Protein AF-A0A6J6DMP5-F1 (afdb_monomer)

Structure (mmCIF, N/CA/C/O backbone):
data_AF-A0A6J6DMP5-F1
#
_entry.id   AF-A0A6J6DMP5-F1
#
loop_
_atom_site.group_PDB
_atom_site.id
_atom_site.type_symbol
_atom_site.label_atom_id
_atom_site.label_alt_id
_atom_site.label_comp_id
_atom_site.label_asym_id
_atom_site.label_entity_id
_atom_site.label_seq_id
_atom_site.pdbx_PDB_ins_code
_atom_site.Cartn_x
_atom_site.Cartn_y
_atom_site.Cartn_z
_atom_site.occupancy
_atom_site.B_iso_or_equiv
_atom_site.auth_seq_id
_atom_site.auth_comp_id
_atom_site.auth_asym_id
_atom_site.auth_atom_id
_atom_site.pdbx_PDB_model_num
ATOM 1 N N . MET A 1 1 ? -7.008 -5.793 9.642 1.00 85.06 1 MET A N 1
ATOM 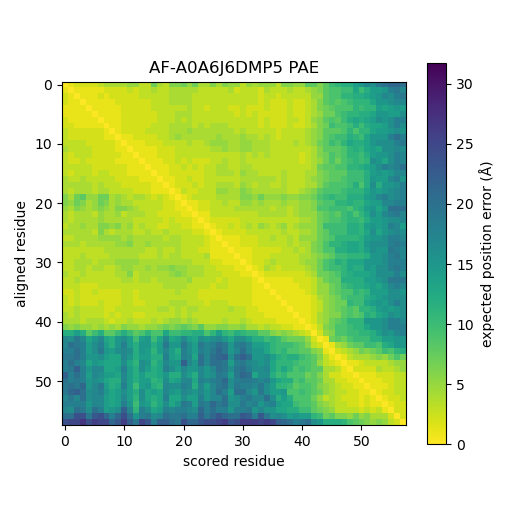2 C CA . MET A 1 1 ? -6.015 -4.833 9.119 1.00 85.06 1 MET A CA 1
ATOM 3 C C . MET A 1 1 ? -5.020 -5.538 8.200 1.00 85.06 1 MET A C 1
ATOM 5 O O . MET A 1 1 ? -5.278 -5.547 7.009 1.00 85.06 1 MET A O 1
ATOM 9 N N . TRP A 1 2 ? -3.989 -6.232 8.698 1.00 87.81 2 TRP A N 1
ATOM 10 C CA . TRP A 1 2 ? -2.948 -6.824 7.835 1.00 87.81 2 TRP A CA 1
A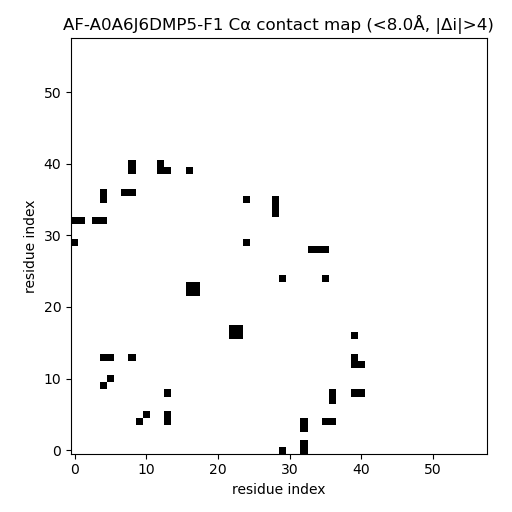TOM 11 C C . TRP A 1 2 ? -3.433 -7.824 6.780 1.00 87.81 2 TRP A C 1
ATOM 13 O O . TRP A 1 2 ? -2.837 -7.899 5.710 1.00 87.81 2 TRP A O 1
ATOM 23 N N . GLN A 1 3 ? -4.511 -8.563 7.052 1.00 89.88 3 GLN A N 1
ATOM 24 C CA . GLN A 1 3 ? -5.131 -9.425 6.045 1.00 89.88 3 GLN A CA 1
ATOM 25 C C . GLN A 1 3 ? -5.674 -8.606 4.865 1.00 89.88 3 GLN A C 1
ATOM 27 O O . GLN A 1 3 ? -5.247 -8.834 3.746 1.00 89.88 3 GLN A O 1
ATOM 32 N N . GLN A 1 4 ? -6.450 -7.549 5.130 1.00 88.75 4 GLN A N 1
ATOM 33 C CA . GLN A 1 4 ? -6.955 -6.626 4.099 1.00 88.75 4 GLN A CA 1
ATOM 34 C C . GLN A 1 4 ? -5.824 -5.952 3.310 1.00 88.75 4 GLN A C 1
ATOM 36 O O . GLN A 1 4 ? -5.927 -5.789 2.102 1.00 88.75 4 GLN A O 1
ATOM 41 N N . VAL A 1 5 ? -4.728 -5.583 3.984 1.00 87.31 5 VAL A N 1
ATOM 42 C CA . VAL A 1 5 ? -3.538 -5.032 3.314 1.00 87.31 5 VAL A CA 1
ATOM 43 C C . VAL A 1 5 ? -2.936 -6.073 2.370 1.00 87.31 5 VAL A C 1
ATOM 45 O O . VAL A 1 5 ? -2.673 -5.768 1.215 1.00 87.31 5 VAL A O 1
ATOM 48 N N . THR A 1 6 ? -2.769 -7.314 2.833 1.00 89.31 6 THR A N 1
ATOM 49 C CA . THR A 1 6 ? -2.221 -8.411 2.016 1.00 89.31 6 THR A CA 1
ATOM 50 C C . THR A 1 6 ? -3.127 -8.726 0.823 1.00 89.31 6 THR A C 1
ATOM 52 O O . THR A 1 6 ? -2.622 -8.921 -0.276 1.00 89.31 6 THR A O 1
ATOM 55 N N . ASP A 1 7 ? -4.446 -8.718 1.017 1.00 91.69 7 ASP A N 1
ATOM 56 C CA . ASP A 1 7 ? -5.425 -8.968 -0.045 1.00 91.69 7 ASP A CA 1
ATOM 57 C C . ASP A 1 7 ? -5.426 -7.845 -1.100 1.00 91.69 7 ASP A C 1
ATOM 59 O O . ASP A 1 7 ? -5.640 -8.108 -2.280 1.00 91.69 7 ASP A O 1
ATOM 63 N N . ALA A 1 8 ? -5.163 -6.597 -0.692 1.00 89.06 8 ALA A N 1
ATOM 64 C CA . ALA A 1 8 ? -5.178 -5.435 -1.581 1.00 89.06 8 ALA A CA 1
ATOM 65 C C . ALA A 1 8 ? -3.856 -5.196 -2.328 1.00 89.06 8 ALA A C 1
ATOM 67 O O . ALA A 1 8 ? -3.881 -4.831 -3.501 1.00 89.06 8 ALA A O 1
ATOM 68 N N . VAL A 1 9 ? -2.706 -5.353 -1.660 1.00 86.69 9 VAL A N 1
ATOM 69 C CA . VAL A 1 9 ? -1.386 -5.022 -2.237 1.00 86.69 9 VAL A CA 1
ATOM 70 C C . VAL A 1 9 ? -0.497 -6.237 -2.498 1.00 86.69 9 VAL A C 1
ATOM 72 O O . VAL A 1 9 ? 0.549 -6.106 -3.129 1.00 86.69 9 VAL A O 1
ATOM 75 N N . GLY A 1 10 ? -0.900 -7.421 -2.037 1.00 88.81 10 GLY A N 1
ATOM 76 C CA . GLY A 1 10 ? -0.117 -8.645 -2.145 1.00 88.81 10 GLY A CA 1
ATOM 77 C C . GLY A 1 10 ? 0.970 -8.785 -1.076 1.00 88.81 10 GLY A C 1
ATOM 78 O O . GLY A 1 10 ? 1.201 -7.911 -0.233 1.00 88.81 10 GLY A O 1
ATOM 79 N N . LEU A 1 11 ? 1.645 -9.936 -1.105 1.00 87.31 11 LEU A N 1
ATOM 80 C CA . LEU A 1 11 ? 2.663 -10.293 -0.116 1.00 87.31 11 LEU A CA 1
ATOM 81 C C . LEU A 1 11 ? 3.934 -9.438 -0.255 1.00 87.31 11 LEU A C 1
ATOM 83 O O . LEU A 1 11 ? 4.500 -9.034 0.758 1.00 87.31 11 LEU A O 1
ATOM 87 N N . GLU A 1 12 ? 4.351 -9.125 -1.485 1.00 85.69 12 GLU A N 1
ATOM 88 C CA . GLU A 1 12 ? 5.595 -8.388 -1.749 1.00 85.69 12 GLU A CA 1
ATOM 89 C C . GLU A 1 12 ? 5.531 -6.941 -1.261 1.00 85.69 12 GLU A C 1
ATOM 91 O O . GLU A 1 12 ? 6.399 -6.505 -0.510 1.00 85.69 12 GLU A O 1
ATOM 96 N N . LYS A 1 13 ? 4.454 -6.211 -1.572 1.00 83.31 13 LYS A N 1
ATOM 97 C CA . LYS A 1 13 ? 4.279 -4.836 -1.077 1.00 83.31 13 LYS A CA 1
ATOM 98 C C . LYS A 1 13 ? 4.107 -4.781 0.436 1.00 83.31 13 LYS A C 1
ATOM 100 O O . LYS A 1 13 ? 4.600 -3.863 1.086 1.00 83.31 13 LYS A O 1
ATOM 105 N N . ARG A 1 14 ? 3.456 -5.787 1.034 1.00 86.44 14 ARG A N 1
ATOM 106 C CA . ARG A 1 14 ? 3.424 -5.908 2.495 1.00 86.44 14 ARG A CA 1
ATOM 107 C C . ARG A 1 14 ? 4.824 -6.129 3.063 1.00 86.44 14 ARG A C 1
ATOM 109 O O . ARG A 1 14 ? 5.117 -5.564 4.110 1.00 86.44 14 ARG A O 1
ATOM 116 N N . ALA A 1 15 ? 5.656 -6.946 2.420 1.00 86.75 15 ALA A N 1
ATOM 117 C CA . ALA A 1 15 ? 7.036 -7.156 2.842 1.00 86.75 15 ALA A CA 1
ATOM 118 C C . ALA A 1 15 ? 7.868 -5.869 2.712 1.00 86.75 15 ALA A C 1
ATOM 120 O O . ALA A 1 15 ? 8.610 -5.551 3.635 1.00 86.75 15 ALA A O 1
ATOM 121 N N . ALA A 1 16 ? 7.655 -5.079 1.655 1.00 85.19 16 ALA A N 1
ATOM 122 C CA . ALA A 1 16 ? 8.334 -3.801 1.434 1.00 85.19 16 ALA A CA 1
ATOM 123 C C . ALA A 1 16 ? 8.109 -2.777 2.564 1.00 85.19 16 ALA A C 1
ATOM 125 O O . ALA A 1 16 ? 9.016 -2.023 2.906 1.00 85.19 16 ALA A O 1
ATOM 126 N N . ILE A 1 17 ? 6.940 -2.798 3.220 1.00 85.50 17 ILE A N 1
ATOM 127 C CA . ILE A 1 17 ? 6.664 -1.968 4.411 1.00 85.50 17 ILE A CA 1
ATOM 128 C C . ILE A 1 17 ? 7.656 -2.257 5.551 1.00 85.50 17 ILE A C 1
ATOM 130 O O . ILE A 1 17 ? 7.964 -1.372 6.343 1.00 85.50 17 ILE A O 1
ATOM 134 N N . TRP A 1 18 ? 8.164 -3.486 5.643 1.00 85.12 18 TRP A N 1
ATOM 135 C CA . TRP A 1 18 ? 9.140 -3.888 6.657 1.00 85.12 18 TRP A CA 1
ATOM 136 C C . TRP A 1 18 ? 10.591 -3.677 6.216 1.00 85.12 18 TRP A C 1
ATOM 138 O O . TRP A 1 18 ? 11.490 -3.841 7.038 1.00 85.12 18 TRP A O 1
ATOM 148 N N . SER A 1 19 ? 10.836 -3.291 4.960 1.00 85.19 19 SER A N 1
ATOM 149 C CA . SER A 1 19 ? 12.186 -3.030 4.447 1.00 85.19 19 SER A CA 1
ATOM 150 C C . SER A 1 19 ? 12.818 -1.781 5.060 1.00 85.19 19 SER A C 1
ATOM 152 O O . SER A 1 19 ? 14.042 -1.692 5.131 1.00 85.19 19 SER A O 1
ATOM 154 N N . HIS A 1 20 ? 12.004 -0.833 5.543 1.00 79.50 20 HIS A N 1
ATOM 155 C CA . HIS A 1 20 ? 12.485 0.396 6.172 1.00 79.50 20 HIS A CA 1
ATOM 156 C C . HIS A 1 20 ? 11.636 0.790 7.391 1.00 79.50 20 HIS A C 1
ATOM 158 O O . HIS A 1 20 ? 10.407 0.749 7.322 1.00 79.50 20 HIS A O 1
ATOM 164 N N . PRO A 1 21 ? 12.261 1.234 8.498 1.00 83.69 21 PRO A N 1
ATOM 165 C CA . PRO A 1 21 ? 11.547 1.602 9.722 1.00 83.69 21 PRO A CA 1
ATOM 166 C C . PRO A 1 21 ? 10.595 2.796 9.540 1.00 83.69 21 PRO A C 1
ATOM 168 O O . PRO A 1 21 ? 9.579 2.866 10.227 1.00 83.69 21 PRO A O 1
ATOM 171 N N . ASP A 1 22 ? 10.869 3.687 8.585 1.00 83.31 22 ASP A N 1
ATOM 172 C CA . ASP A 1 22 ? 10.030 4.859 8.290 1.00 83.31 22 ASP A CA 1
ATOM 173 C C . ASP A 1 22 ? 8.723 4.500 7.567 1.00 83.31 22 ASP A C 1
ATOM 175 O O . ASP A 1 22 ? 7.785 5.296 7.522 1.00 83.31 22 ASP A O 1
ATOM 179 N N . LEU A 1 23 ? 8.650 3.297 6.990 1.00 82.88 23 LEU A N 1
ATOM 180 C CA . LEU A 1 23 ? 7.474 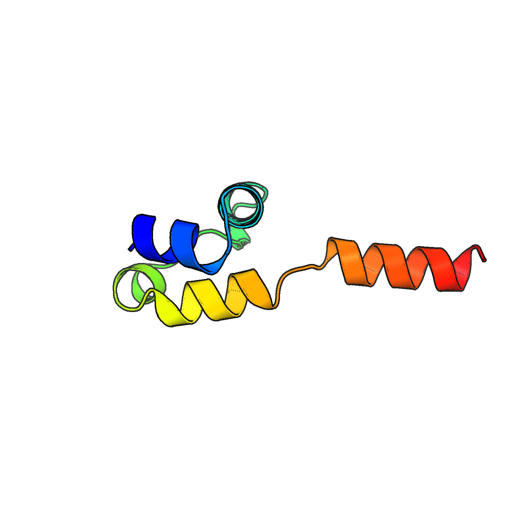2.814 6.267 1.00 82.88 23 LEU A CA 1
ATOM 181 C C . LEU A 1 23 ? 6.471 2.108 7.178 1.00 82.88 23 LEU A C 1
ATOM 183 O O . LEU A 1 23 ? 5.336 1.846 6.760 1.00 82.88 23 LEU A O 1
ATOM 187 N N . LEU A 1 24 ? 6.865 1.833 8.423 1.00 87.19 24 LEU A N 1
ATOM 188 C CA . LEU A 1 24 ? 6.031 1.135 9.384 1.00 87.19 24 LEU A CA 1
ATOM 189 C C . LEU A 1 24 ? 4.725 1.903 9.637 1.00 87.19 24 LEU A C 1
ATOM 191 O O . LEU A 1 24 ? 4.719 3.131 9.758 1.00 87.19 24 LEU A O 1
ATOM 195 N N . PRO A 1 25 ? 3.589 1.193 9.723 1.00 86.69 25 PRO A N 1
ATOM 196 C CA . PRO A 1 25 ? 2.312 1.830 9.981 1.00 86.69 25 PRO A CA 1
ATOM 197 C C . PRO A 1 25 ? 2.281 2.472 11.363 1.00 86.69 25 PRO A C 1
ATOM 199 O O . PRO A 1 25 ? 2.703 1.892 12.364 1.00 86.69 25 PRO A O 1
ATOM 202 N N . THR A 1 26 ? 1.706 3.665 11.407 1.00 88.38 26 THR A N 1
ATOM 203 C CA . THR A 1 26 ? 1.433 4.394 12.644 1.00 88.38 26 THR A CA 1
ATOM 204 C C . THR A 1 26 ? 0.141 3.896 13.296 1.00 88.38 26 THR A C 1
ATOM 206 O O . THR A 1 26 ? -0.643 3.154 12.703 1.00 88.38 26 THR A O 1
ATOM 209 N N . GLU A 1 27 ? -0.149 4.347 14.518 1.00 90.44 27 GLU A N 1
ATOM 210 C CA . GLU A 1 27 ? -1.402 4.002 15.206 1.00 90.44 27 GLU A C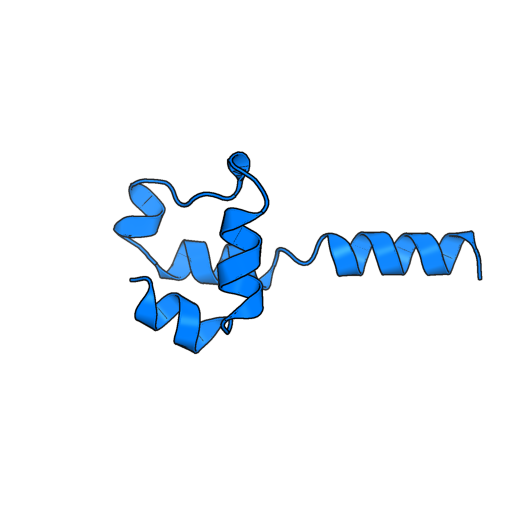A 1
ATOM 211 C C . GLU A 1 27 ? -2.659 4.407 14.403 1.00 90.44 27 GLU A C 1
ATOM 213 O O . GLU A 1 27 ? -3.697 3.747 14.475 1.00 90.44 27 GLU A O 1
ATOM 218 N N . GLN A 1 28 ? -2.566 5.473 13.600 1.00 86.06 28 GLN A N 1
ATOM 219 C CA 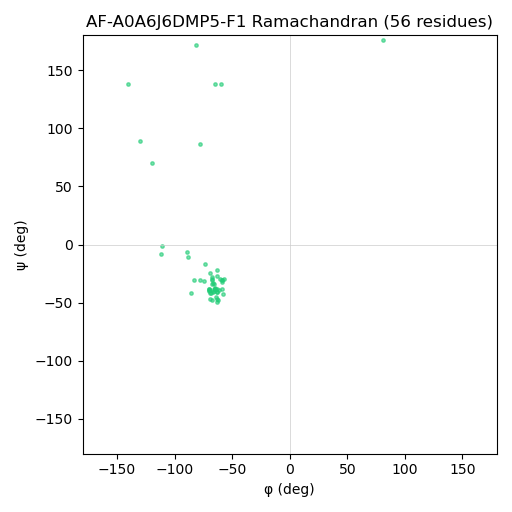. GLN A 1 28 ? -3.653 5.921 12.729 1.00 86.06 28 GLN A CA 1
ATOM 220 C C . GLN A 1 28 ? -3.890 4.955 11.564 1.00 86.06 28 GLN A C 1
ATOM 222 O O . GLN A 1 28 ? -5.040 4.657 11.257 1.00 86.06 28 GLN A O 1
ATOM 227 N N . ASP A 1 29 ? -2.822 4.409 10.980 1.00 88.81 29 ASP A N 1
ATOM 228 C CA . ASP A 1 29 ? -2.892 3.407 9.908 1.00 88.81 29 ASP A CA 1
ATOM 229 C C . ASP A 1 29 ? -3.472 2.069 10.411 1.00 88.81 29 ASP A C 1
ATOM 231 O O . ASP A 1 29 ? -4.090 1.312 9.663 1.00 88.81 29 ASP A O 1
ATOM 235 N N . ILE A 1 30 ? -3.297 1.764 11.703 1.00 87.50 30 ILE A N 1
ATOM 236 C CA . ILE A 1 30 ? -3.899 0.581 12.338 1.00 87.50 30 ILE A CA 1
ATOM 237 C C . ILE A 1 30 ? -5.419 0.749 12.473 1.00 87.50 30 ILE A C 1
ATOM 239 O O . ILE A 1 30 ? -6.162 -0.214 12.262 1.00 87.50 30 ILE A O 1
ATOM 243 N N . LYS A 1 31 ? -5.878 1.959 12.820 1.00 89.31 31 LYS A N 1
ATOM 244 C CA . LYS A 1 31 ? -7.306 2.304 12.943 1.00 89.31 31 LYS A CA 1
ATOM 245 C C . LYS A 1 31 ? -7.981 2.455 11.577 1.00 89.31 31 LYS A C 1
ATOM 247 O O . LYS A 1 31 ? -9.158 2.131 11.455 1.00 89.31 31 LYS A O 1
ATOM 252 N N . ASP A 1 32 ? -7.233 2.898 10.568 1.00 89.69 32 ASP A N 1
ATOM 253 C CA . ASP A 1 32 ? -7.690 3.085 9.191 1.00 89.69 32 ASP A CA 1
ATOM 254 C C . ASP A 1 32 ? -6.720 2.423 8.186 1.00 89.69 32 ASP A C 1
ATOM 256 O O . ASP A 1 32 ? -5.790 3.065 7.685 1.00 89.69 32 ASP A O 1
ATOM 260 N N . PRO A 1 33 ? -6.932 1.129 7.863 1.00 88.06 33 PRO A N 1
ATOM 261 C CA . PRO A 1 33 ? -6.061 0.374 6.964 1.00 88.06 33 PRO A CA 1
ATOM 262 C C . PRO A 1 33 ? -6.030 0.915 5.531 1.00 88.06 33 PRO A C 1
ATOM 264 O O . PRO A 1 33 ? -5.086 0.623 4.797 1.00 88.06 33 PRO A O 1
ATOM 267 N N . ALA A 1 34 ? -7.055 1.667 5.109 1.00 88.88 34 ALA A N 1
ATOM 268 C CA . ALA A 1 34 ? -7.186 2.131 3.731 1.00 88.88 34 ALA A CA 1
ATOM 269 C C . ALA A 1 34 ? -6.070 3.116 3.364 1.00 88.88 34 ALA A C 1
ATOM 271 O O . ALA A 1 34 ? -5.498 3.027 2.279 1.00 88.88 34 ALA A O 1
ATOM 272 N N . LYS A 1 35 ? -5.686 3.986 4.305 1.00 86.75 35 LYS A N 1
ATOM 273 C CA . LYS A 1 35 ? -4.570 4.928 4.129 1.00 86.75 35 LYS A CA 1
ATOM 274 C C . LYS A 1 35 ? -3.236 4.219 3.934 1.00 86.75 35 LYS A C 1
ATOM 276 O O . LYS A 1 35 ? -2.428 4.638 3.106 1.00 86.75 35 LYS A O 1
ATOM 281 N N . LEU A 1 36 ? -3.017 3.120 4.658 1.00 87.00 36 LEU A N 1
ATOM 282 C CA . LEU A 1 36 ? -1.817 2.309 4.479 1.00 87.00 36 LEU A CA 1
ATOM 283 C C . LEU A 1 36 ? -1.804 1.628 3.109 1.00 87.00 36 LEU A C 1
ATOM 285 O O . LEU A 1 36 ? -0.762 1.592 2.463 1.00 87.00 36 LEU A O 1
ATOM 289 N N . ILE A 1 37 ? -2.953 1.113 2.664 1.00 88.19 37 ILE A N 1
ATOM 290 C CA . ILE A 1 37 ? -3.100 0.480 1.349 1.00 88.19 37 ILE A CA 1
ATOM 291 C C . ILE A 1 37 ? -2.819 1.492 0.236 1.00 88.19 37 ILE A C 1
ATOM 293 O O . ILE A 1 37 ? -2.007 1.208 -0.640 1.00 88.19 37 ILE A O 1
ATOM 297 N N . GLU A 1 38 ? -3.404 2.693 0.286 1.00 87.69 38 GLU A N 1
ATOM 298 C CA . GLU A 1 38 ? -3.112 3.750 -0.692 1.00 87.69 38 GLU A CA 1
ATOM 299 C C . GLU A 1 38 ? -1.626 4.120 -0.720 1.00 87.69 38 GLU A C 1
ATOM 301 O O . GLU A 1 38 ? -1.047 4.277 -1.798 1.00 87.69 38 GLU A O 1
ATOM 306 N N . ARG A 1 39 ? -0.988 4.237 0.452 1.00 84.38 39 ARG A N 1
ATOM 307 C CA . ARG A 1 39 ? 0.447 4.528 0.551 1.00 84.38 39 ARG A CA 1
ATOM 308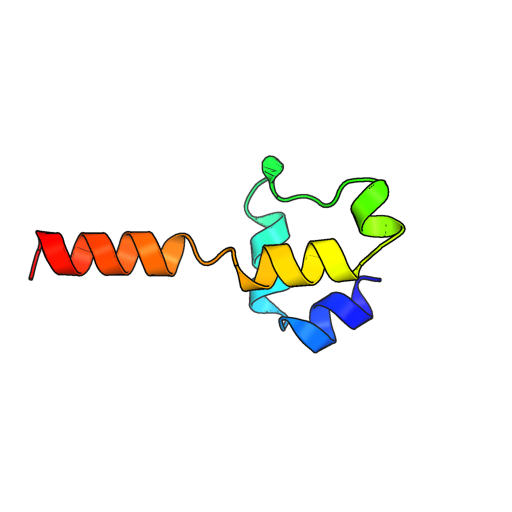 C C . ARG A 1 39 ? 1.291 3.406 -0.049 1.00 84.38 39 ARG A C 1
ATOM 310 O O . ARG A 1 39 ? 2.186 3.697 -0.832 1.00 84.38 39 ARG A O 1
ATOM 317 N N . ALA A 1 40 ? 0.987 2.148 0.257 1.00 84.56 40 ALA A N 1
ATOM 318 C CA . ALA A 1 40 ? 1.696 0.985 -0.280 1.00 84.56 40 ALA A CA 1
ATOM 319 C C . ALA A 1 40 ? 1.481 0.800 -1.796 1.00 84.56 40 ALA A C 1
ATOM 321 O O . ALA A 1 40 ? 2.359 0.310 -2.504 1.00 84.56 40 ALA A O 1
ATOM 322 N N . LEU A 1 41 ? 0.329 1.215 -2.330 1.00 82.62 41 LEU A N 1
ATOM 323 C CA . LEU A 1 41 ? 0.095 1.236 -3.774 1.00 82.62 41 LEU A CA 1
ATOM 324 C C . LEU A 1 41 ? 0.918 2.324 -4.472 1.00 82.62 41 LEU A C 1
ATOM 326 O O . LEU A 1 41 ? 1.429 2.063 -5.557 1.00 82.62 41 LEU A O 1
ATOM 330 N N . LYS A 1 42 ? 1.071 3.498 -3.843 1.00 77.44 42 LYS A N 1
ATOM 331 C CA . LYS A 1 42 ? 1.859 4.628 -4.367 1.00 77.44 42 LYS A CA 1
ATOM 332 C C . LYS A 1 42 ? 3.367 4.468 -4.190 1.00 77.44 42 LYS A C 1
ATOM 334 O O . LYS A 1 42 ? 4.124 4.991 -4.996 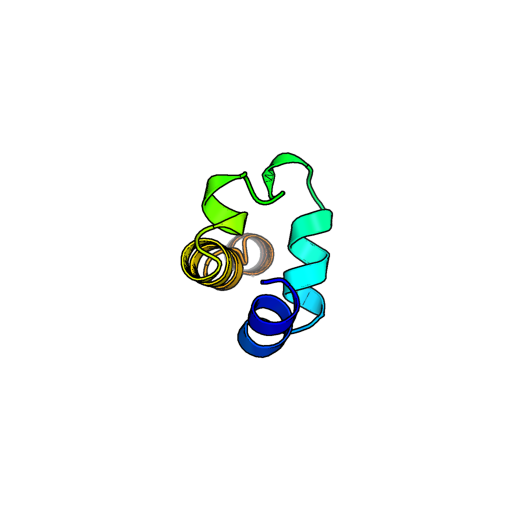1.00 77.44 42 LYS A O 1
ATOM 339 N N . GLN A 1 43 ? 3.814 3.776 -3.147 1.00 65.25 43 GLN A N 1
ATOM 340 C CA . GLN A 1 43 ? 5.228 3.494 -2.936 1.00 65.25 43 GLN A CA 1
ATOM 341 C C . GLN A 1 43 ? 5.682 2.355 -3.851 1.00 65.25 43 GLN A C 1
ATOM 343 O O . GLN A 1 43 ? 5.697 1.200 -3.445 1.00 65.25 43 GLN A O 1
ATOM 348 N N . ASN A 1 44 ? 6.076 2.707 -5.073 1.00 61.81 44 ASN A N 1
ATOM 349 C CA . ASN A 1 44 ? 7.107 1.984 -5.817 1.00 61.81 44 ASN A CA 1
ATOM 350 C C . ASN A 1 44 ? 8.263 2.963 -6.112 1.00 61.81 44 ASN A C 1
ATOM 352 O O . ASN A 1 44 ? 8.436 3.381 -7.255 1.00 61.81 44 ASN A O 1
ATOM 356 N N . PRO A 1 45 ? 9.037 3.382 -5.092 1.00 56.47 45 PRO A N 1
ATOM 357 C CA . PRO A 1 45 ? 10.248 4.169 -5.321 1.00 56.47 45 PRO A CA 1
ATOM 358 C C . PRO A 1 45 ? 11.268 3.406 -6.178 1.00 56.47 45 PRO A C 1
ATOM 360 O O . PRO A 1 45 ? 11.979 4.039 -6.950 1.00 56.47 45 PRO A O 1
ATOM 363 N N . ASP A 1 46 ? 11.283 2.069 -6.113 1.00 61.22 46 ASP A N 1
ATOM 364 C CA . ASP A 1 46 ? 12.103 1.238 -7.003 1.00 61.22 46 ASP A CA 1
ATOM 365 C C . ASP A 1 46 ? 11.704 1.423 -8.476 1.00 61.22 46 ASP A C 1
ATOM 367 O O . ASP A 1 46 ? 12.583 1.573 -9.311 1.00 61.22 46 ASP A O 1
ATOM 371 N N . ASP A 1 47 ? 10.411 1.550 -8.809 1.00 63.31 47 ASP A N 1
ATOM 372 C CA . ASP A 1 47 ? 9.994 1.789 -10.202 1.00 63.31 47 ASP A CA 1
ATOM 373 C C . ASP A 1 47 ? 10.384 3.189 -10.697 1.00 63.31 47 ASP A C 1
ATOM 375 O O . ASP A 1 47 ? 10.772 3.339 -11.855 1.00 63.31 47 ASP A O 1
ATOM 379 N N . GLU A 1 48 ? 10.282 4.225 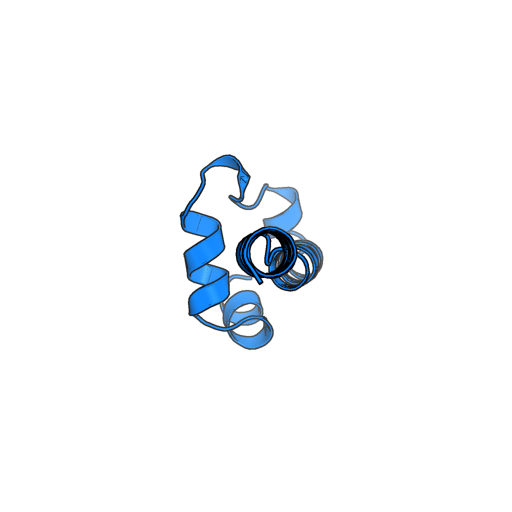-9.854 1.00 64.56 48 GLU A N 1
ATOM 380 C CA . GLU A 1 48 ? 10.688 5.590 -10.225 1.00 64.56 48 GLU A CA 1
ATOM 381 C C . GLU A 1 48 ? 12.208 5.712 -10.368 1.00 64.56 48 GLU A C 1
ATOM 383 O O . GLU A 1 48 ? 12.687 6.328 -11.322 1.00 64.56 48 GLU A O 1
ATOM 388 N N . ILE A 1 49 ? 12.973 5.105 -9.458 1.00 69.06 49 ILE A N 1
ATOM 389 C CA . ILE A 1 49 ? 14.436 5.089 -9.524 1.00 69.06 49 ILE A CA 1
ATOM 390 C C . ILE A 1 49 ? 14.901 4.234 -10.709 1.00 69.06 49 ILE A C 1
ATOM 392 O O . ILE A 1 49 ? 15.770 4.678 -11.454 1.00 69.06 49 ILE A O 1
ATOM 396 N N . ASP A 1 50 ? 14.292 3.074 -10.964 1.00 72.25 50 ASP A N 1
ATOM 397 C CA . ASP A 1 50 ? 14.597 2.227 -12.125 1.00 72.25 50 ASP A CA 1
ATOM 398 C C . ASP A 1 50 ? 14.179 2.871 -13.453 1.00 72.25 50 ASP A C 1
ATOM 400 O O . ASP A 1 50 ? 14.790 2.621 -14.498 1.00 72.25 50 ASP A O 1
ATOM 404 N N . ALA A 1 51 ? 13.125 3.689 -13.455 1.00 74.62 51 ALA A N 1
ATOM 405 C CA . ALA A 1 51 ? 12.752 4.505 -14.605 1.00 74.62 51 ALA A CA 1
ATOM 406 C C . ALA A 1 51 ? 13.777 5.623 -14.840 1.00 74.62 51 ALA A C 1
ATOM 408 O O . ALA A 1 51 ? 14.253 5.778 -15.962 1.00 74.62 51 ALA A O 1
ATOM 409 N N . ALA A 1 52 ? 14.173 6.346 -13.789 1.00 78.38 52 ALA A N 1
ATOM 410 C CA . ALA A 1 52 ? 15.179 7.404 -13.870 1.00 78.38 52 ALA A CA 1
ATOM 411 C C . ALA A 1 52 ? 16.571 6.865 -14.253 1.00 78.38 52 ALA A C 1
ATOM 413 O O . ALA A 1 52 ? 17.289 7.490 -15.030 1.00 78.38 52 ALA A O 1
ATOM 414 N N . LEU A 1 53 ? 16.950 5.684 -13.758 1.00 79.56 53 LEU A N 1
ATOM 415 C CA . LEU A 1 53 ? 18.189 5.000 -14.133 1.00 79.56 53 LEU A CA 1
ATOM 416 C C . LEU A 1 53 ? 18.174 4.565 -15.601 1.00 79.56 53 LEU A C 1
ATOM 418 O O . LEU A 1 53 ? 19.189 4.709 -16.279 1.00 79.56 53 LEU A O 1
ATOM 422 N N . ARG A 1 54 ? 17.037 4.070 -16.111 1.00 83.25 54 ARG A N 1
ATOM 423 C CA . ARG A 1 54 ? 16.874 3.764 -17.542 1.00 83.25 54 ARG A CA 1
ATOM 424 C C . ARG A 1 54 ? 16.948 5.004 -18.422 1.00 83.25 54 ARG A C 1
ATOM 426 O O . ARG A 1 54 ? 17.530 4.918 -19.491 1.00 83.25 54 ARG A O 1
ATOM 433 N N . ASP A 1 55 ? 16.386 6.124 -17.982 1.00 86.12 55 ASP A N 1
ATOM 434 C CA . ASP A 1 55 ? 16.446 7.393 -18.719 1.00 86.12 55 ASP A CA 1
ATOM 435 C C . ASP A 1 55 ? 17.877 7.964 -18.769 1.00 86.12 55 ASP A C 1
ATOM 437 O O . ASP A 1 55 ? 18.289 8.541 -19.768 1.00 86.12 55 ASP A O 1
ATOM 441 N N . LEU A 1 56 ? 18.670 7.754 -17.709 1.00 82.81 56 LEU A N 1
ATOM 442 C CA . LEU A 1 56 ? 20.046 8.253 -17.611 1.00 82.81 56 LEU A CA 1
ATOM 443 C C . LEU A 1 56 ? 21.093 7.365 -18.313 1.00 82.81 56 LEU A C 1
ATOM 445 O O . LEU A 1 56 ? 22.136 7.870 -18.732 1.00 82.81 56 LEU A O 1
ATOM 449 N N . LEU A 1 57 ? 20.864 6.049 -18.381 1.00 82.31 57 LEU A N 1
ATOM 450 C CA . LEU A 1 57 ? 21.817 5.057 -18.909 1.00 82.31 57 LEU A CA 1
ATOM 451 C C . LEU A 1 57 ? 21.380 4.411 -20.237 1.00 82.31 57 LEU A C 1
ATOM 453 O O . LEU A 1 57 ? 22.104 3.551 -20.747 1.00 82.31 57 LEU A O 1
ATOM 457 N N . GLY A 1 58 ? 20.202 4.776 -20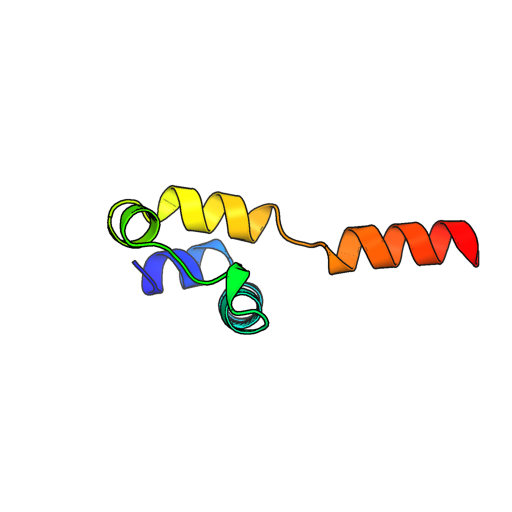.751 1.00 66.19 58 GLY A N 1
ATOM 458 C CA . GLY A 1 58 ? 19.622 4.299 -22.011 1.00 66.19 58 GLY A CA 1
ATOM 459 C C . GLY A 1 58 ? 20.026 5.114 -23.230 1.00 66.19 58 GLY A C 1
ATOM 460 O O . GLY A 1 58 ? 20.216 6.342 -23.101 1.00 66.19 58 GLY A O 1
#

Radius of gyration: 13.3 Å; Cα contacts (8 Å, |Δi|>4): 29; chains: 1; bounding box: 30×18×37 Å

Solvent-accessible surface area (backbone atoms only — not comparable to full-atom values): 3451 Å² total; per-residue (Å²): 92,71,66,60,42,35,74,73,60,32,67,65,49,55,50,53,34,71,74,40,85,89,57,50,78,49,77,65,33,66,78,40,45,64,61,47,43,55,48,50,70,70,61,48,64,66,58,55,50,53,47,52,49,46,68,73,76,101

Mean predicted aligned error: 7.34 Å

InterPro domains:
  IPR018766 Zinicin-like metallopeptidase type 2 [PF10103] (1-36)
  IPR018766 Zinicin-like metallopeptidase type 2 [PTHR39420] (1-44)

Foldseek 3Di:
DVVVLCVLQNDVLSVVCVVDPVSPDDPVCVVPVVVNSVVSVVPPVVVVVVVVVVVVVD

Sequence (58 aa):
MWQQVTDAVGLEKRAAIWSHPDLLPTEQDIKDPAKLIERALKQNPDDEIDAALRDLLG

Organism: NCBI:txid449393

Secondary structure (DSSP, 8-state):
-HHHHHHHHHHHHHHHTTTSGGGSPPHHHHH-HHHHHHHHHH--HHHHHHHHHHHHH-

pLDDT: mean 82.43, std 8.52, range [56.47, 91.69]